Protein AF-A0AAV9FTN9-F1 (afdb_monomer_lite)

Secondary structure (DSSP, 8-state):
-HHHHHHHHTTSS-HHHHHHH----B----HHHHHHHHHHHHHHHS-HHHHHHHTT-HHHHHHHHHHHIIIIIBSHHHHHHHHTTSTTHHHHHHHHHHHHHHHHHHH-GGGTTT----

Structure (mmCIF, N/CA/C/O backbone):
data_AF-A0AAV9FTN9-F1
#
_entry.id   AF-A0AAV9FTN9-F1
#
loop_
_atom_site.group_PDB
_atom_site.id
_atom_site.type_symbol
_atom_site.label_atom_id
_atom_site.label_alt_id
_atom_site.label_comp_id
_atom_site.label_asym_id
_atom_site.label_entity_id
_atom_site.label_seq_id
_atom_site.pdbx_PDB_ins_code
_atom_site.Cartn_x
_atom_site.Cartn_y
_atom_site.Cartn_z
_atom_site.occupancy
_atom_site.B_iso_or_equiv
_atom_site.auth_seq_id
_atom_site.auth_comp_id
_atom_site.auth_asym_id
_atom_site.auth_atom_id
_atom_site.pdbx_PDB_model_num
ATOM 1 N N . MET A 1 1 ? -14.210 -5.379 4.122 1.00 65.94 1 MET A N 1
ATOM 2 C CA . MET A 1 1 ? -13.599 -4.072 4.455 1.00 65.94 1 MET A CA 1
ATOM 3 C C . MET A 1 1 ? -14.533 -3.222 5.306 1.00 65.94 1 MET A C 1
ATOM 5 O O . MET A 1 1 ? -14.164 -2.918 6.432 1.00 65.94 1 MET A O 1
ATOM 9 N N . GLU A 1 2 ? -15.762 -2.956 4.853 1.00 77.38 2 GLU A N 1
ATOM 10 C CA . GLU A 1 2 ? -16.781 -2.176 5.588 1.00 77.38 2 GLU A CA 1
ATOM 11 C C . GLU A 1 2 ? -16.963 -2.567 7.060 1.00 77.38 2 GLU A C 1
ATOM 13 O O . GLU A 1 2 ? -16.891 -1.718 7.938 1.00 77.38 2 GLU A O 1
ATOM 18 N N . LYS A 1 3 ? -17.107 -3.864 7.368 1.00 87.44 3 LYS A N 1
ATOM 19 C 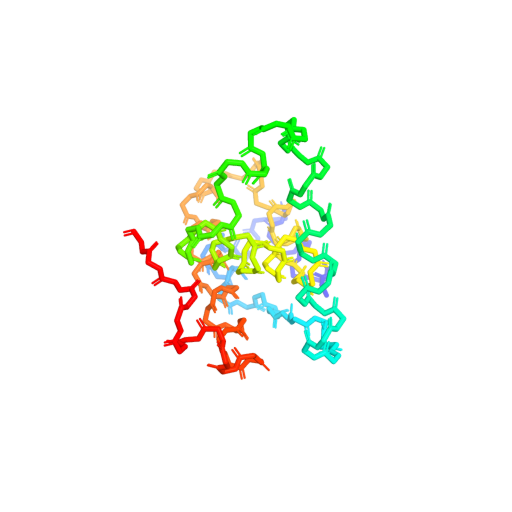CA . LYS A 1 3 ? -17.284 -4.321 8.760 1.00 87.44 3 LYS A CA 1
ATOM 20 C C . LYS A 1 3 ? -16.104 -3.963 9.677 1.00 87.44 3 LYS A C 1
ATOM 22 O O . LYS A 1 3 ? -16.317 -3.721 10.860 1.00 87.44 3 LYS A O 1
ATOM 27 N N . LEU A 1 4 ? -14.872 -3.959 9.161 1.00 88.69 4 LEU A N 1
ATOM 28 C CA . LEU A 1 4 ? -13.672 -3.644 9.943 1.00 88.69 4 LEU A CA 1
ATOM 29 C C . LEU A 1 4 ? -13.530 -2.127 10.131 1.00 88.69 4 LEU A C 1
ATOM 31 O O . LEU A 1 4 ? -13.272 -1.672 11.242 1.00 88.69 4 LEU A O 1
ATOM 35 N N . PHE A 1 5 ? -13.784 -1.364 9.066 1.00 88.38 5 PHE A N 1
ATOM 36 C CA . PHE A 1 5 ? -13.854 0.096 9.105 1.00 88.38 5 PHE A CA 1
ATOM 37 C C . PHE A 1 5 ? -14.922 0.584 10.093 1.00 88.38 5 PHE A C 1
ATOM 39 O O . PHE A 1 5 ? -14.618 1.366 10.987 1.00 88.38 5 PHE A O 1
ATOM 46 N N . ASN A 1 6 ? -16.140 0.042 10.028 1.00 90.94 6 ASN A N 1
ATOM 47 C CA . ASN A 1 6 ? -17.234 0.424 10.923 1.00 90.94 6 ASN A CA 1
ATOM 48 C C . ASN A 1 6 ? -16.910 0.125 12.392 1.00 90.94 6 ASN A C 1
ATOM 50 O O . ASN A 1 6 ? -17.208 0.935 13.265 1.00 90.94 6 ASN A O 1
ATOM 54 N N . LYS A 1 7 ? -16.258 -1.010 12.682 1.00 91.88 7 LYS A N 1
ATOM 55 C CA . LYS A 1 7 ? -15.795 -1.326 14.044 1.00 91.88 7 LYS A CA 1
ATOM 56 C C . LYS A 1 7 ? -14.766 -0.317 14.547 1.00 91.88 7 LYS A C 1
ATOM 58 O O . LYS A 1 7 ? -14.830 0.069 15.709 1.00 91.88 7 LYS A O 1
ATOM 63 N N . LEU A 1 8 ? -13.843 0.104 13.686 1.00 92.56 8 LEU A N 1
ATOM 64 C CA . LEU A 1 8 ? -12.845 1.114 14.019 1.00 92.56 8 LEU A CA 1
ATOM 65 C C . LEU A 1 8 ? -13.502 2.485 14.278 1.00 92.56 8 LEU A C 1
ATOM 67 O O . LEU A 1 8 ? -13.239 3.090 15.313 1.00 92.56 8 LEU A O 1
ATOM 71 N N . GLN A 1 9 ? -14.414 2.932 13.406 1.00 90.88 9 GLN A N 1
ATOM 72 C CA . GLN A 1 9 ? -15.137 4.207 13.559 1.00 90.88 9 GLN A CA 1
ATOM 73 C C . GLN A 1 9 ? -16.015 4.240 14.820 1.00 90.88 9 GLN A C 1
ATOM 75 O O . GLN A 1 9 ? -16.069 5.243 15.523 1.00 90.88 9 GLN A O 1
ATOM 80 N N . GLN A 1 10 ? -16.642 3.112 15.167 1.00 93.12 10 GLN A N 1
ATOM 81 C CA . GLN A 1 10 ? -17.423 2.951 16.401 1.00 93.12 10 GLN A CA 1
ATOM 82 C C . GLN A 1 10 ? -16.553 2.716 17.649 1.00 93.12 10 GLN A C 1
ATOM 84 O O . GLN A 1 10 ? -17.090 2.378 18.701 1.00 93.12 10 GLN A O 1
ATOM 89 N N . ARG A 1 11 ? -15.218 2.827 17.542 1.00 90.12 11 ARG A N 1
ATOM 90 C CA . ARG A 1 11 ? -14.244 2.574 18.623 1.00 90.12 11 ARG A CA 1
ATOM 91 C C . ARG A 1 11 ? -14.360 1.181 19.266 1.00 90.12 11 ARG A C 1
ATOM 93 O O . ARG A 1 11 ? -13.902 0.968 20.383 1.00 90.12 11 ARG A O 1
ATOM 100 N N . LYS A 1 12 ? -14.934 0.207 18.548 1.00 94.00 12 LYS A N 1
ATOM 101 C CA . LYS A 1 12 ? -15.065 -1.198 18.984 1.00 94.00 12 LYS A CA 1
ATOM 102 C C . LYS A 1 12 ? -13.750 -1.971 18.899 1.00 94.00 12 LYS A C 1
ATOM 104 O O . LYS A 1 12 ? -13.648 -3.053 19.464 1.00 94.00 12 LYS A O 1
ATOM 109 N N . ILE A 1 13 ? -12.777 -1.451 18.155 1.00 94.12 13 ILE A N 1
ATOM 110 C CA . ILE A 1 13 ? -11.418 -1.986 18.045 1.00 94.12 13 ILE A CA 1
ATOM 111 C C . ILE A 1 13 ? -10.420 -0.836 18.106 1.00 94.12 13 ILE A C 1
ATOM 113 O O . ILE A 1 13 ? -10.724 0.284 17.689 1.00 94.12 13 ILE A O 1
ATOM 117 N N . LYS A 1 14 ? -9.210 -1.123 18.587 1.00 94.75 14 LYS A N 1
ATOM 118 C CA . LYS A 1 14 ? -8.113 -0.147 18.580 1.00 94.75 14 LYS A CA 1
ATOM 119 C C . LYS A 1 14 ? -7.537 0.011 17.163 1.00 94.75 14 LYS A C 1
ATOM 121 O O . LYS A 1 14 ? -7.550 -0.959 16.399 1.00 94.75 14 LYS A O 1
ATOM 126 N N . PRO A 1 15 ? -6.938 1.168 16.823 1.00 94.12 15 PRO A N 1
ATOM 127 C CA . PRO A 1 15 ? -6.260 1.375 15.539 1.00 94.12 15 PRO A CA 1
ATOM 128 C C . PRO A 1 15 ? -5.246 0.272 15.196 1.00 94.12 15 PRO A C 1
ATOM 130 O O . PRO A 1 15 ? -5.275 -0.291 14.105 1.00 94.12 15 PRO A O 1
ATOM 133 N N . MET A 1 16 ? -4.410 -0.129 16.156 1.00 94.38 16 MET A N 1
ATOM 134 C CA . MET A 1 16 ? -3.432 -1.202 15.944 1.00 94.38 16 MET A CA 1
ATOM 135 C C . MET A 1 16 ? -4.090 -2.559 15.636 1.00 94.38 16 MET A C 1
ATOM 137 O O . MET A 1 16 ? -3.586 -3.342 14.835 1.00 94.38 16 MET A O 1
ATOM 141 N N . GLU A 1 17 ? -5.242 -2.850 16.241 1.00 94.62 17 GLU A N 1
ATOM 142 C CA . GLU A 1 17 ? -5.991 -4.074 15.949 1.00 94.62 17 GLU A CA 1
ATOM 143 C C . GLU A 1 17 ? -6.608 -4.033 14.545 1.00 94.62 17 GLU A C 1
ATOM 145 O O . GLU A 1 17 ? -6.574 -5.035 13.828 1.00 94.62 17 GLU A O 1
ATOM 150 N N . TYR A 1 18 ? -7.107 -2.866 14.124 1.00 94.50 18 TYR A N 1
ATOM 151 C CA . TYR A 1 18 ? -7.509 -2.634 12.739 1.00 94.50 18 TYR A CA 1
ATOM 152 C C . TYR A 1 18 ? -6.351 -2.915 11.781 1.00 94.50 18 TYR A C 1
ATOM 154 O O . TYR A 1 18 ? -6.516 -3.700 10.851 1.00 94.50 18 TYR A O 1
ATOM 162 N N . ALA A 1 19 ? -5.172 -2.343 12.036 1.00 93.25 19 ALA A N 1
ATOM 163 C CA . ALA A 1 19 ? -4.012 -2.522 11.174 1.00 93.25 19 ALA A CA 1
ATOM 164 C C . ALA A 1 19 ? -3.565 -3.982 11.086 1.00 93.25 19 ALA A C 1
ATOM 166 O O . ALA A 1 19 ? -3.214 -4.423 9.999 1.00 93.25 19 ALA A O 1
ATOM 167 N N . LYS A 1 20 ? -3.647 -4.756 12.177 1.00 93.38 20 LYS A N 1
ATOM 168 C CA . LYS A 1 20 ? -3.382 -6.209 12.190 1.00 93.38 20 LYS A CA 1
ATOM 169 C C . LYS A 1 20 ? -4.398 -7.009 11.377 1.00 93.38 20 LYS A C 1
ATOM 171 O O . LYS A 1 20 ? -4.021 -7.922 10.651 1.00 93.38 20 LYS A O 1
ATOM 176 N N . LYS A 1 21 ? -5.682 -6.660 11.474 1.00 94.62 21 LYS A N 1
ATOM 177 C CA . LYS A 1 21 ? -6.781 -7.362 10.784 1.00 94.62 21 LYS A CA 1
ATOM 178 C C . LYS A 1 21 ? -7.027 -6.867 9.361 1.00 94.62 21 LYS A C 1
ATOM 180 O O . LYS A 1 21 ? -7.812 -7.475 8.634 1.00 94.62 21 LYS A O 1
ATOM 185 N N . PHE A 1 22 ? -6.390 -5.770 8.960 1.00 94.81 22 PHE A N 1
ATOM 186 C CA . PHE A 1 22 ? -6.533 -5.215 7.627 1.00 94.81 22 PHE A CA 1
ATOM 187 C C . PHE A 1 22 ? -6.046 -6.234 6.583 1.00 94.81 22 PHE A C 1
ATOM 189 O O . PHE A 1 22 ? -4.899 -6.692 6.676 1.00 94.81 22 PHE A O 1
ATOM 196 N N . PRO A 1 23 ? -6.886 -6.607 5.602 1.00 94.25 23 PRO A N 1
ATOM 197 C CA . PRO A 1 23 ? -6.510 -7.551 4.561 1.00 94.25 23 PRO A CA 1
ATOM 198 C C . PRO A 1 23 ? -5.671 -6.822 3.508 1.00 94.25 23 PRO A C 1
ATOM 200 O O . PRO A 1 23 ? -6.206 -6.392 2.486 1.00 94.25 23 PRO A O 1
ATOM 203 N N . MET A 1 24 ? -4.377 -6.639 3.786 1.00 95.56 24 MET A N 1
ATOM 204 C CA . MET A 1 24 ? -3.429 -6.058 2.833 1.00 95.56 24 MET A CA 1
ATOM 205 C C . MET A 1 24 ? -3.412 -6.893 1.553 1.00 95.56 24 MET A C 1
ATOM 207 O O . MET A 1 24 ? -3.384 -8.121 1.621 1.00 95.56 24 MET A O 1
ATOM 211 N N . LYS A 1 25 ? -3.490 -6.225 0.404 1.00 95.06 25 LYS A N 1
ATOM 212 C CA . LYS A 1 25 ? -3.493 -6.860 -0.913 1.00 95.06 25 LYS A CA 1
ATOM 213 C C . LYS A 1 25 ? -2.740 -5.998 -1.907 1.00 95.06 25 LYS A C 1
ATOM 215 O O . LYS A 1 25 ? -2.852 -4.774 -1.849 1.00 95.06 25 LYS A O 1
ATOM 220 N N . ILE A 1 26 ? -2.072 -6.664 -2.840 1.00 95.56 26 ILE A N 1
ATOM 221 C CA . ILE A 1 26 ? -1.456 -6.079 -4.028 1.00 95.56 26 ILE A CA 1
ATOM 222 C C . ILE A 1 26 ? -2.192 -6.628 -5.252 1.00 95.56 26 ILE A C 1
ATOM 224 O O . ILE A 1 26 ? -2.344 -7.840 -5.393 1.00 95.56 26 ILE A O 1
ATOM 228 N N . ASP A 1 27 ? -2.680 -5.738 -6.113 1.00 95.12 27 ASP A N 1
ATOM 229 C CA . ASP A 1 27 ? -3.227 -6.075 -7.426 1.00 95.12 27 ASP A CA 1
ATOM 230 C C . ASP A 1 27 ? -2.078 -6.518 -8.339 1.00 95.12 27 ASP A C 1
ATOM 232 O O . ASP A 1 27 ? -1.282 -5.702 -8.817 1.00 95.12 27 ASP A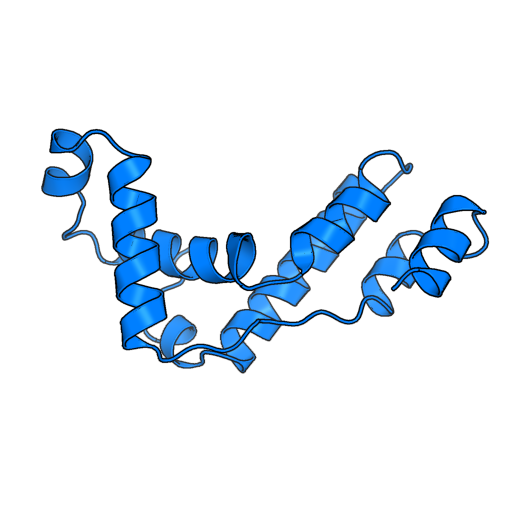 O 1
ATOM 236 N N . MET A 1 28 ? -1.926 -7.834 -8.491 1.00 94.19 28 MET A N 1
ATOM 237 C CA . MET A 1 28 ? -0.809 -8.414 -9.224 1.00 94.19 28 MET A CA 1
ATOM 238 C C . MET A 1 28 ? -0.977 -8.196 -10.730 1.00 94.19 28 MET A C 1
ATOM 240 O O . MET A 1 28 ? -2.015 -8.501 -11.314 1.00 94.19 28 MET A O 1
ATOM 244 N N . ARG A 1 29 ? 0.086 -7.711 -11.368 1.00 94.25 29 ARG A N 1
ATOM 245 C CA . ARG A 1 29 ? 0.188 -7.446 -12.803 1.00 94.25 29 ARG A CA 1
ATOM 246 C C . ARG A 1 29 ? 1.503 -8.004 -13.345 1.00 94.25 29 ARG A C 1
ATOM 248 O O . ARG A 1 29 ? 2.431 -8.246 -12.572 1.00 94.25 29 ARG A O 1
ATOM 255 N N . PRO A 1 30 ? 1.630 -8.205 -14.665 1.00 93.94 30 PRO A N 1
ATOM 256 C CA . PRO A 1 30 ? 2.899 -8.610 -15.257 1.00 93.94 30 PRO A CA 1
ATOM 257 C C . PRO A 1 30 ? 4.014 -7.597 -14.951 1.00 93.94 30 PRO A C 1
ATOM 259 O O . PRO A 1 30 ? 3.815 -6.391 -15.085 1.00 93.94 30 PRO A O 1
ATOM 262 N N . GLN A 1 31 ? 5.210 -8.083 -14.602 1.00 90.50 31 GLN A N 1
ATOM 263 C CA . GLN A 1 31 ? 6.369 -7.251 -14.233 1.00 90.50 31 GLN A CA 1
ATOM 264 C C . GLN A 1 31 ? 6.662 -6.142 -15.254 1.00 90.50 31 GLN A C 1
ATOM 266 O O . GLN A 1 31 ? 6.865 -4.990 -14.879 1.00 90.50 31 GLN A O 1
ATOM 271 N N . LYS A 1 32 ? 6.627 -6.470 -16.552 1.00 89.94 32 LYS A N 1
ATOM 272 C CA . LYS A 1 32 ? 6.847 -5.506 -17.642 1.00 89.94 32 LYS A CA 1
ATOM 273 C C . LYS A 1 32 ? 5.881 -4.316 -17.591 1.00 89.94 32 LYS A C 1
ATOM 275 O O . LYS A 1 32 ? 6.284 -3.190 -17.870 1.00 89.94 32 LYS A O 1
ATOM 280 N N . ASP A 1 33 ? 4.625 -4.561 -17.219 1.00 92.88 33 ASP A N 1
ATOM 281 C CA . ASP A 1 33 ? 3.589 -3.534 -17.170 1.00 92.88 33 ASP A CA 1
ATOM 282 C C . ASP A 1 33 ? 3.775 -2.668 -15.923 1.00 92.88 33 ASP A C 1
ATOM 284 O O . ASP A 1 33 ? 3.736 -1.445 -16.028 1.00 92.88 33 ASP A O 1
ATOM 288 N N . VAL A 1 34 ? 4.101 -3.289 -14.780 1.00 90.88 34 VAL A N 1
ATOM 289 C CA . VAL A 1 34 ? 4.437 -2.580 -13.534 1.00 90.88 34 VAL A CA 1
ATOM 290 C C . VAL A 1 34 ? 5.619 -1.635 -13.742 1.00 90.88 34 VAL A C 1
ATOM 292 O O . VAL A 1 34 ? 5.517 -0.458 -13.413 1.00 90.88 34 VAL A O 1
ATOM 295 N N . ILE A 1 35 ? 6.719 -2.121 -14.325 1.00 87.25 35 ILE A N 1
ATOM 296 C CA . ILE A 1 35 ? 7.919 -1.311 -14.576 1.00 87.25 35 ILE A CA 1
ATOM 297 C C . ILE A 1 35 ? 7.594 -0.158 -15.531 1.00 87.25 35 ILE A C 1
ATOM 299 O O . ILE A 1 35 ? 7.912 0.995 -15.242 1.00 87.25 35 ILE A O 1
ATOM 303 N N . ARG A 1 36 ? 6.919 -0.439 -16.652 1.00 87.06 36 ARG A N 1
ATOM 304 C CA . ARG A 1 36 ? 6.557 0.586 -17.641 1.00 87.06 36 ARG A CA 1
ATOM 305 C C . ARG A 1 36 ? 5.672 1.677 -17.035 1.00 87.06 36 ARG A C 1
ATOM 307 O O . ARG A 1 36 ? 5.932 2.861 -17.243 1.00 87.06 36 ARG A O 1
ATOM 314 N N . GLU A 1 37 ? 4.628 1.293 -16.305 1.00 90.50 37 GLU A N 1
ATOM 315 C CA . GLU A 1 37 ? 3.698 2.240 -15.683 1.00 90.50 37 GLU A CA 1
ATOM 316 C C . GLU A 1 37 ? 4.364 3.034 -14.555 1.00 90.50 37 GLU A C 1
ATOM 318 O O . GLU A 1 37 ? 4.157 4.245 -14.470 1.00 90.50 37 GLU A O 1
ATOM 323 N N . ALA A 1 38 ? 5.212 2.398 -13.742 1.00 87.44 38 ALA A N 1
ATOM 324 C CA . ALA A 1 38 ? 5.965 3.070 -12.689 1.00 87.44 38 ALA A CA 1
ATOM 325 C C . ALA A 1 38 ? 6.911 4.136 -13.251 1.00 87.44 38 ALA A C 1
ATOM 327 O O . ALA A 1 38 ? 6.882 5.283 -12.804 1.00 87.44 38 ALA A O 1
ATOM 328 N N . LEU A 1 39 ? 7.699 3.791 -14.274 1.00 83.94 39 LEU A N 1
ATOM 329 C CA . LEU A 1 39 ? 8.611 4.731 -14.927 1.00 83.94 39 LEU A CA 1
ATOM 330 C C . LEU A 1 39 ? 7.849 5.865 -15.618 1.00 83.94 39 LEU A C 1
ATOM 332 O O . LEU A 1 39 ? 8.263 7.020 -15.533 1.00 83.94 39 LEU A O 1
ATOM 336 N N . SER A 1 40 ? 6.709 5.567 -16.250 1.00 84.62 40 SER A N 1
ATOM 337 C CA . SER A 1 40 ? 5.857 6.599 -16.844 1.00 84.62 40 SER A CA 1
ATOM 338 C C . SER A 1 40 ? 5.257 7.533 -15.789 1.00 84.62 40 SER A C 1
ATOM 340 O O . SER A 1 40 ? 5.224 8.743 -16.006 1.00 84.62 40 SER A O 1
ATOM 342 N N . ALA A 1 41 ? 4.791 7.005 -14.655 1.00 82.94 41 ALA A N 1
ATOM 343 C CA . ALA A 1 41 ? 4.242 7.810 -13.567 1.00 82.94 41 ALA A CA 1
ATOM 344 C C . ALA A 1 41 ? 5.322 8.684 -12.915 1.00 82.94 41 ALA A C 1
ATOM 346 O O . ALA A 1 41 ? 5.072 9.852 -12.627 1.00 82.94 41 ALA A O 1
ATOM 347 N N . HIS A 1 42 ? 6.527 8.142 -12.740 1.00 79.25 42 HIS A N 1
ATOM 348 C CA . HIS A 1 42 ? 7.679 8.876 -12.228 1.00 79.25 42 HIS A CA 1
ATOM 349 C C . HIS A 1 42 ? 8.108 9.994 -13.185 1.00 79.25 42 HIS A C 1
ATOM 351 O O . HIS A 1 42 ? 8.269 11.135 -12.762 1.00 79.25 42 HIS A O 1
ATOM 357 N N . ARG A 1 43 ? 8.185 9.712 -14.493 1.00 76.31 43 ARG A N 1
ATOM 358 C CA . ARG A 1 43 ? 8.459 10.723 -15.525 1.00 76.31 43 ARG A CA 1
ATOM 359 C C . ARG A 1 43 ? 7.420 11.841 -15.557 1.00 76.31 43 ARG A C 1
ATOM 361 O O . ARG A 1 43 ? 7.778 12.961 -15.867 1.00 76.31 43 ARG A O 1
ATOM 368 N N . ASN A 1 44 ? 6.152 11.561 -15.273 1.00 76.25 44 ASN A N 1
ATOM 369 C CA . ASN A 1 44 ? 5.127 12.608 -15.218 1.00 76.25 44 ASN A CA 1
ATOM 370 C C . ASN A 1 44 ? 5.219 13.459 -13.942 1.00 76.25 44 ASN A C 1
ATOM 372 O O . ASN A 1 44 ? 4.701 14.570 -13.916 1.00 76.25 44 ASN A O 1
ATOM 376 N N . TYR A 1 45 ? 5.828 12.925 -12.881 1.00 70.31 45 TYR A N 1
ATOM 377 C CA . TYR A 1 45 ? 6.006 13.628 -11.613 1.00 70.31 45 TYR A CA 1
ATOM 378 C C . TYR A 1 45 ? 7.230 14.556 -11.624 1.00 70.31 45 TYR A C 1
ATOM 380 O O . TYR A 1 45 ? 7.206 15.611 -10.996 1.00 70.31 45 TYR A O 1
ATOM 388 N N . PHE A 1 46 ? 8.290 14.179 -12.343 1.00 65.50 46 PHE A N 1
ATOM 389 C CA . PHE A 1 46 ? 9.494 14.990 -12.524 1.00 65.50 46 PHE A CA 1
ATOM 390 C C . PHE A 1 46 ? 9.476 15.711 -13.874 1.00 65.50 46 PHE A C 1
ATOM 392 O O . PHE A 1 46 ? 9.063 15.143 -14.876 1.00 65.50 46 PHE A O 1
ATOM 399 N N . ASP A 1 47 ? 10.001 16.935 -13.949 1.00 65.19 47 ASP A N 1
ATOM 400 C CA . ASP A 1 47 ? 10.236 17.567 -15.250 1.00 65.19 47 ASP A CA 1
ATOM 401 C C . ASP A 1 47 ? 11.118 16.676 -16.138 1.00 65.19 47 ASP A C 1
ATOM 403 O O . ASP A 1 47 ? 12.076 16.053 -15.677 1.00 65.19 47 ASP A O 1
ATOM 407 N N . LEU A 1 48 ? 10.835 16.659 -17.442 1.00 65.62 48 LEU A N 1
ATOM 408 C CA . LEU A 1 48 ? 11.479 15.778 -18.427 1.00 65.62 48 LEU A CA 1
ATOM 409 C C . LEU A 1 48 ? 13.020 15.867 -18.394 1.00 65.62 48 LEU A C 1
ATOM 411 O O . LEU A 1 48 ? 13.701 14.856 -18.533 1.00 65.62 48 LEU A O 1
ATOM 415 N N . LYS A 1 49 ? 13.569 17.063 -18.132 1.00 61.53 49 LYS A N 1
ATOM 416 C CA . LYS A 1 49 ? 15.014 17.294 -17.940 1.00 61.53 49 LYS A CA 1
ATOM 417 C C . LYS A 1 49 ? 15.564 16.675 -16.650 1.00 61.53 49 LYS A C 1
ATOM 419 O O . LYS A 1 49 ? 16.684 16.173 -16.657 1.00 61.53 49 LYS A O 1
ATOM 424 N N . ALA A 1 50 ? 14.807 16.728 -15.556 1.00 65.62 50 ALA A N 1
ATOM 425 C CA . ALA A 1 50 ? 15.201 16.143 -14.277 1.00 65.62 50 ALA A CA 1
ATOM 426 C C . ALA A 1 50 ? 15.128 14.611 -14.328 1.00 65.62 50 ALA A C 1
ATOM 428 O O . ALA A 1 50 ? 16.036 13.940 -13.846 1.00 65.62 50 ALA A O 1
ATOM 429 N N . TYR A 1 51 ? 14.105 14.062 -14.991 1.00 64.69 51 TYR A N 1
ATOM 430 C CA . TYR A 1 51 ? 13.990 12.626 -15.238 1.00 64.69 51 TYR A CA 1
ATOM 431 C C . TYR A 1 51 ? 15.150 12.101 -16.094 1.00 64.69 51 TYR A C 1
ATOM 433 O O . TYR A 1 51 ? 15.824 11.158 -15.697 1.00 64.69 51 TYR A O 1
ATOM 441 N N . GLU A 1 52 ? 15.443 12.729 -17.237 1.00 65.31 52 GLU A N 1
ATOM 442 C CA . GLU A 1 52 ? 16.520 12.282 -18.136 1.00 65.31 52 GLU A CA 1
ATOM 443 C C . GLU A 1 52 ? 17.909 12.319 -17.483 1.00 65.31 52 GLU A C 1
ATOM 445 O O . GLU A 1 52 ? 18.732 11.447 -17.757 1.00 65.31 52 GLU A O 1
ATOM 450 N N . LYS A 1 53 ? 18.154 13.274 -16.577 1.00 67.44 53 LYS A N 1
ATOM 451 C CA . LYS A 1 53 ? 19.407 13.365 -15.814 1.00 67.44 53 LYS A CA 1
ATOM 452 C C . LYS A 1 53 ? 19.555 12.249 -14.771 1.00 67.44 53 LYS A C 1
ATOM 454 O O . LYS A 1 53 ? 20.675 11.848 -14.479 1.00 67.44 53 LYS A O 1
ATOM 459 N N . ASN A 1 54 ? 18.440 11.754 -14.237 1.00 63.91 54 ASN A N 1
ATOM 460 C CA . ASN A 1 54 ? 18.420 10.896 -13.052 1.00 63.91 54 ASN A CA 1
ATOM 461 C C . ASN A 1 54 ? 17.937 9.461 -13.335 1.00 63.91 54 ASN A C 1
ATOM 463 O O . ASN A 1 54 ? 18.053 8.604 -12.472 1.00 63.91 54 ASN A O 1
ATOM 467 N N . LYS A 1 55 ? 17.421 9.156 -14.534 1.00 60.97 55 LYS A N 1
ATOM 468 C CA . LYS A 1 55 ? 16.862 7.830 -14.875 1.00 60.97 55 LYS A CA 1
ATOM 469 C C . LYS A 1 55 ? 17.877 6.680 -14.881 1.00 60.97 55 LYS A C 1
ATOM 471 O O . LYS A 1 55 ? 17.465 5.527 -14.919 1.00 60.97 55 LYS A O 1
ATOM 476 N N . GLN A 1 56 ? 19.174 6.992 -14.944 1.00 62.03 56 GLN A N 1
ATOM 477 C CA . GLN A 1 56 ? 20.259 6.005 -14.867 1.00 62.03 56 GLN A CA 1
ATOM 478 C C . GLN A 1 56 ? 20.636 5.662 -13.424 1.00 62.03 56 GLN A C 1
ATOM 480 O O . GLN A 1 56 ? 21.355 4.692 -13.207 1.00 62.03 56 GLN A O 1
ATOM 485 N N . ASP A 1 57 ? 20.157 6.443 -12.455 1.00 66.44 57 ASP A N 1
ATOM 486 C CA . ASP A 1 57 ? 20.307 6.120 -11.049 1.00 66.44 57 ASP A CA 1
ATOM 487 C C . ASP A 1 57 ? 19.340 4.977 -10.721 1.00 66.44 57 ASP A C 1
ATOM 489 O O . ASP A 1 57 ? 18.114 5.154 -10.687 1.00 66.44 57 ASP A O 1
ATOM 493 N N . ILE A 1 58 ? 19.914 3.781 -10.576 1.00 58.81 58 ILE A N 1
ATOM 494 C CA . ILE A 1 58 ? 19.180 2.554 -10.278 1.00 58.81 58 ILE A CA 1
ATOM 495 C C . ILE A 1 58 ? 18.330 2.785 -9.027 1.00 58.81 58 ILE A C 1
ATOM 497 O O . ILE A 1 58 ? 17.134 2.525 -9.089 1.00 58.81 58 ILE A O 1
ATOM 501 N N . ASP A 1 59 ? 18.859 3.428 -7.982 1.00 63.47 59 ASP A N 1
ATOM 502 C CA . ASP A 1 59 ? 18.155 3.673 -6.716 1.00 63.47 59 ASP A CA 1
ATOM 503 C C . ASP A 1 59 ? 16.901 4.548 -6.881 1.00 63.47 59 ASP A C 1
ATOM 505 O O . ASP A 1 59 ? 15.889 4.358 -6.195 1.00 63.47 59 ASP A O 1
ATOM 509 N N . ILE A 1 60 ? 16.910 5.485 -7.831 1.00 66.00 60 ILE A N 1
ATOM 510 C CA . ILE A 1 60 ? 15.754 6.343 -8.122 1.00 66.00 60 ILE A CA 1
ATOM 511 C C . ILE A 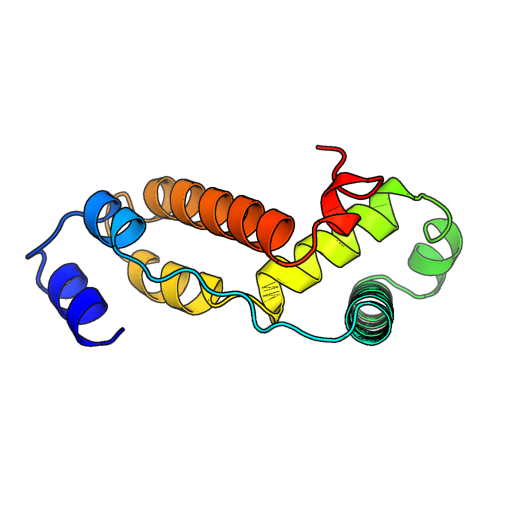1 60 ? 14.672 5.564 -8.882 1.00 66.00 60 ILE A C 1
ATOM 513 O O . ILE A 1 60 ? 13.489 5.645 -8.530 1.00 66.00 60 ILE A O 1
ATOM 517 N N . ALA A 1 61 ? 15.053 4.786 -9.900 1.00 65.44 61 ALA A N 1
ATOM 518 C CA . ALA A 1 61 ? 14.119 3.945 -10.657 1.00 65.44 61 ALA A CA 1
ATOM 519 C C . ALA A 1 61 ? 13.484 2.866 -9.762 1.00 65.44 61 ALA A C 1
ATOM 521 O O . ALA A 1 61 ? 12.276 2.629 -9.798 1.00 65.44 61 ALA A O 1
ATOM 522 N N . SER A 1 62 ? 14.298 2.289 -8.894 1.00 67.62 62 SER A N 1
ATOM 523 C CA . SER A 1 62 ? 13.958 1.383 -7.808 1.00 67.62 62 SER A CA 1
ATOM 524 C C . SER A 1 62 ? 12.902 1.900 -6.862 1.00 67.62 62 SER A C 1
ATOM 526 O O . SER A 1 62 ? 11.800 1.341 -6.774 1.00 67.62 62 SER A O 1
ATOM 528 N N . ASN A 1 63 ? 13.179 3.042 -6.246 1.00 76.31 63 ASN A N 1
ATOM 529 C CA . ASN A 1 63 ? 12.229 3.681 -5.358 1.00 76.31 63 ASN A CA 1
ATOM 530 C C . ASN A 1 63 ? 10.942 4.073 -6.097 1.00 76.31 63 ASN A C 1
ATOM 532 O O . ASN A 1 63 ? 9.852 3.980 -5.529 1.00 76.31 63 ASN A O 1
ATOM 536 N N . ALA A 1 64 ? 11.016 4.449 -7.377 1.00 78.56 64 ALA A N 1
ATOM 537 C CA . ALA A 1 64 ? 9.834 4.739 -8.184 1.00 78.56 64 ALA A CA 1
ATOM 538 C C . ALA A 1 64 ? 8.931 3.510 -8.393 1.00 78.56 64 ALA A C 1
ATOM 540 O O . ALA A 1 64 ? 7.710 3.620 -8.250 1.00 78.56 64 ALA A O 1
ATOM 541 N N . ILE A 1 65 ? 9.511 2.346 -8.695 1.00 84.44 65 ILE A N 1
ATOM 542 C CA . ILE A 1 65 ? 8.772 1.091 -8.894 1.00 84.44 65 ILE A CA 1
ATOM 543 C C . ILE A 1 65 ? 8.151 0.623 -7.575 1.00 84.44 65 ILE A C 1
ATOM 545 O O . ILE A 1 65 ? 6.943 0.375 -7.532 1.00 84.44 65 ILE A O 1
ATOM 549 N N . GLY A 1 66 ? 8.919 0.587 -6.483 1.00 86.62 66 GLY A N 1
ATOM 550 C CA . GLY A 1 66 ? 8.396 0.225 -5.162 1.00 86.62 66 GLY A CA 1
ATOM 551 C C . GLY A 1 66 ? 7.249 1.142 -4.718 1.00 86.62 66 GLY A C 1
ATOM 552 O O . GLY A 1 66 ? 6.186 0.672 -4.300 1.00 86.62 66 GLY A O 1
ATOM 553 N N . ASN A 1 67 ? 7.412 2.458 -4.894 1.00 85.56 67 ASN A N 1
ATOM 554 C CA . ASN A 1 67 ? 6.367 3.436 -4.590 1.00 85.56 67 ASN A CA 1
ATOM 555 C C . ASN A 1 67 ? 5.131 3.265 -5.472 1.00 85.56 67 ASN A C 1
ATOM 557 O O . ASN A 1 67 ? 4.013 3.402 -4.980 1.00 85.56 67 ASN A O 1
ATOM 561 N N . PHE A 1 68 ? 5.299 2.950 -6.757 1.00 90.19 68 PHE A N 1
ATOM 562 C CA . PHE A 1 68 ? 4.175 2.680 -7.646 1.00 90.19 68 PHE A CA 1
ATOM 563 C C . PHE A 1 68 ? 3.368 1.470 -7.168 1.00 90.19 68 PHE A C 1
ATOM 565 O O . PHE A 1 68 ? 2.146 1.564 -7.044 1.00 90.19 68 PHE A O 1
ATOM 572 N N . VAL A 1 69 ? 4.034 0.361 -6.834 1.00 91.94 69 VAL A N 1
ATOM 573 C CA . VAL A 1 69 ? 3.367 -0.846 -6.328 1.00 91.94 69 VAL A CA 1
ATOM 574 C C . VAL A 1 69 ? 2.568 -0.526 -5.062 1.00 91.94 69 VAL A C 1
ATOM 576 O O . VAL A 1 69 ? 1.371 -0.813 -4.991 1.00 91.94 69 VAL A O 1
ATOM 579 N N . ILE A 1 70 ? 3.182 0.157 -4.096 1.00 91.50 70 ILE A N 1
ATOM 580 C CA . ILE A 1 70 ? 2.523 0.507 -2.834 1.00 91.50 70 ILE A CA 1
ATOM 581 C C . ILE A 1 70 ? 1.384 1.511 -3.062 1.00 91.50 70 ILE A C 1
ATOM 583 O O . ILE A 1 70 ? 0.293 1.339 -2.527 1.00 91.50 70 ILE A O 1
ATOM 587 N N . ALA A 1 71 ? 1.584 2.560 -3.854 1.00 87.88 71 ALA A N 1
ATOM 588 C CA . ALA A 1 71 ? 0.601 3.635 -3.989 1.00 87.88 71 ALA A CA 1
ATOM 589 C C . ALA A 1 71 ? -0.552 3.306 -4.950 1.00 87.88 71 ALA A C 1
ATOM 591 O O . ALA A 1 71 ? -1.654 3.835 -4.780 1.00 87.88 71 ALA A O 1
ATOM 592 N N . ARG A 1 72 ? -0.306 2.490 -5.984 1.00 90.81 72 ARG A N 1
ATOM 593 C CA . ARG A 1 72 ? -1.254 2.248 -7.087 1.00 90.81 72 ARG A CA 1
ATOM 594 C C . ARG A 1 72 ? -1.794 0.831 -7.138 1.00 90.81 72 ARG A C 1
ATOM 596 O O . ARG A 1 72 ? -2.938 0.667 -7.552 1.00 90.81 72 ARG A O 1
ATOM 603 N N . LEU A 1 73 ? -1.001 -0.163 -6.744 1.00 95.12 73 LEU A N 1
ATOM 604 C CA . LEU A 1 73 ? -1.420 -1.566 -6.797 1.00 95.12 73 LEU A CA 1
ATOM 605 C C . LEU A 1 73 ? -1.879 -2.082 -5.436 1.00 95.12 73 LEU A C 1
ATOM 607 O O . LEU A 1 73 ? -2.651 -3.034 -5.379 1.00 95.12 73 LEU A O 1
ATOM 611 N N . SER A 1 74 ? -1.454 -1.461 -4.334 1.00 95.25 74 SER A N 1
ATOM 612 C CA . SER A 1 74 ? -1.929 -1.859 -3.013 1.00 95.25 74 SER A CA 1
ATOM 613 C C . SER A 1 74 ? -3.271 -1.231 -2.638 1.00 95.25 74 SER A C 1
ATOM 615 O O . SER A 1 74 ? -3.644 -0.139 -3.076 1.00 95.25 74 SER A O 1
ATOM 617 N N . ASN A 1 75 ? -3.973 -1.882 -1.713 1.00 95.38 75 ASN A N 1
ATOM 618 C CA . ASN A 1 75 ? -5.133 -1.299 -1.045 1.00 95.38 75 ASN A CA 1
ATOM 619 C C . ASN A 1 75 ? -4.772 -0.414 0.170 1.00 95.38 75 ASN A C 1
ATOM 621 O O . ASN A 1 75 ? -5.669 -0.049 0.935 1.00 95.38 75 ASN A O 1
ATOM 625 N N . LEU A 1 76 ? -3.501 -0.020 0.346 1.00 94.44 76 LEU A N 1
ATOM 626 C CA . LEU A 1 76 ? -3.031 0.808 1.465 1.00 94.44 76 LEU A CA 1
ATOM 627 C C . LEU A 1 76 ? -3.816 2.117 1.597 1.00 94.44 76 LEU A C 1
ATOM 629 O O . LEU A 1 76 ? -4.110 2.531 2.717 1.00 94.44 76 LEU A O 1
ATOM 633 N N . LYS A 1 77 ? -4.228 2.735 0.479 1.00 92.44 77 LYS A N 1
ATOM 634 C CA . LYS A 1 77 ? -5.060 3.950 0.495 1.00 92.44 77 LYS A CA 1
ATOM 635 C C . LYS A 1 77 ? -6.347 3.745 1.297 1.00 92.44 77 LYS A C 1
ATOM 637 O O . LYS A 1 77 ? -6.683 4.581 2.125 1.00 92.44 77 LYS A O 1
ATOM 642 N N . ALA A 1 78 ? -7.030 2.612 1.131 1.00 92.38 78 ALA A N 1
ATOM 643 C CA . ALA A 1 78 ? -8.227 2.304 1.917 1.00 92.38 78 ALA A CA 1
ATOM 644 C C . ALA A 1 78 ? -7.903 2.138 3.416 1.00 92.38 78 ALA A C 1
ATOM 646 O O . ALA A 1 78 ? -8.694 2.523 4.275 1.00 92.38 78 ALA A O 1
ATOM 647 N N . GLY A 1 79 ? -6.723 1.598 3.735 1.00 92.81 79 GLY A N 1
ATOM 648 C CA . GLY A 1 79 ? -6.193 1.523 5.097 1.00 92.81 79 GLY A CA 1
ATOM 649 C C . GLY A 1 79 ? -5.940 2.898 5.713 1.00 92.81 79 GLY A C 1
ATOM 650 O O . GLY A 1 79 ? -6.351 3.145 6.844 1.00 92.81 79 GLY A O 1
ATOM 651 N N . HIS A 1 80 ? -5.316 3.794 4.950 1.00 92.69 80 HIS A N 1
ATOM 652 C CA . HIS A 1 80 ? -5.025 5.169 5.345 1.00 92.69 80 HIS A CA 1
ATOM 653 C C . HIS A 1 80 ? -6.296 5.986 5.585 1.00 92.69 80 HIS A C 1
ATOM 655 O O . HIS A 1 80 ? -6.440 6.602 6.639 1.00 92.69 80 HIS A O 1
ATOM 661 N N . GLU A 1 81 ? -7.250 5.942 4.650 1.00 92.62 81 GLU A N 1
ATOM 662 C CA . GLU A 1 81 ? -8.522 6.666 4.766 1.00 92.62 81 GLU A CA 1
ATOM 663 C C . GLU A 1 81 ? -9.292 6.282 6.033 1.00 92.62 81 GLU A C 1
ATOM 665 O O . GLU A 1 81 ? -9.950 7.121 6.644 1.00 92.62 81 GLU A O 1
ATOM 670 N N . ALA A 1 82 ? -9.158 5.030 6.474 1.00 92.31 82 ALA A N 1
ATOM 671 C CA . ALA A 1 82 ? -9.764 4.568 7.711 1.00 92.31 82 ALA A CA 1
ATOM 672 C C . ALA A 1 82 ? -9.124 5.145 8.981 1.00 92.31 82 ALA A C 1
ATOM 674 O O . ALA A 1 82 ? -9.792 5.225 10.010 1.00 92.31 82 ALA A O 1
ATOM 675 N N . LEU A 1 83 ? -7.845 5.520 8.920 1.00 93.31 83 LEU A N 1
ATOM 676 C CA . LEU A 1 83 ? -7.041 5.944 10.067 1.00 93.31 83 LEU A CA 1
ATOM 677 C C . LEU A 1 83 ? -6.811 7.455 10.134 1.00 93.31 83 LEU A C 1
ATOM 679 O O . LEU A 1 83 ? -6.486 7.949 11.211 1.00 93.31 83 LEU A O 1
ATOM 683 N N . LYS A 1 84 ? -6.977 8.187 9.025 1.00 91.00 84 LYS A N 1
ATOM 684 C CA . LYS A 1 84 ? -6.555 9.595 8.891 1.00 91.00 84 LYS A CA 1
ATOM 685 C C . LYS A 1 84 ? -7.109 10.544 9.963 1.00 91.00 84 LYS A C 1
ATOM 687 O O . LYS A 1 84 ? -6.443 11.512 10.302 1.00 91.00 84 LYS A O 1
ATOM 692 N N . ASN A 1 85 ? -8.282 10.239 10.524 1.00 91.38 85 ASN A N 1
ATOM 693 C CA . ASN A 1 85 ? -8.965 11.070 11.524 1.00 91.38 85 ASN A CA 1
ATOM 694 C C . ASN A 1 85 ? -9.077 10.393 12.903 1.00 91.38 85 ASN A C 1
ATOM 696 O O . ASN A 1 85 ? -9.925 10.772 13.708 1.00 91.38 85 ASN A O 1
ATOM 700 N N . ILE A 1 86 ? -8.275 9.359 13.170 1.00 92.44 86 ILE A N 1
ATOM 701 C CA . ILE A 1 86 ? -8.304 8.626 14.439 1.00 92.44 86 ILE A CA 1
ATOM 702 C C . ILE A 1 86 ? -7.054 8.949 15.247 1.00 92.44 86 ILE A C 1
ATOM 704 O O . ILE A 1 86 ? -5.945 8.986 14.715 1.00 92.44 86 ILE A O 1
ATOM 708 N N . GLU A 1 87 ? -7.225 9.149 16.550 1.00 91.19 87 GLU A N 1
ATOM 709 C CA . GLU A 1 87 ? -6.114 9.312 17.483 1.00 91.19 87 GLU A CA 1
ATOM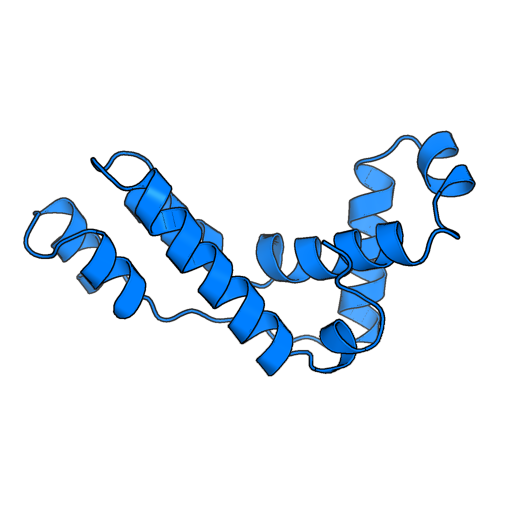 710 C C . GLU A 1 87 ? -5.162 8.1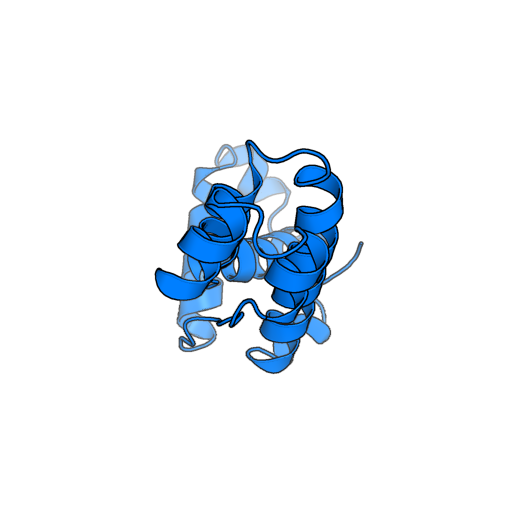02 17.418 1.00 91.19 87 GLU A C 1
ATOM 712 O O . GLU A 1 87 ? -5.588 6.946 17.433 1.00 91.19 87 GLU A O 1
ATOM 717 N N . GLY A 1 88 ? -3.859 8.357 17.267 1.00 88.94 88 GLY A N 1
ATOM 718 C CA . GLY A 1 88 ? -2.863 7.303 17.021 1.00 88.94 88 GLY A CA 1
ATOM 719 C C . GLY A 1 88 ? -2.914 6.681 15.613 1.00 88.94 88 GLY A C 1
ATOM 720 O O . GLY A 1 88 ? -2.173 5.738 15.319 1.00 88.94 88 GLY A O 1
ATOM 721 N N . GLY A 1 89 ? -3.751 7.211 14.716 1.00 91.00 89 GLY A N 1
ATOM 722 C CA . GLY A 1 89 ? -3.893 6.758 13.333 1.00 91.00 89 GLY A CA 1
ATOM 723 C C . GLY A 1 89 ? -2.605 6.888 12.521 1.00 91.00 89 GLY A C 1
ATOM 724 O O . GLY A 1 89 ? -2.285 5.983 11.758 1.00 91.00 89 GLY A O 1
ATOM 725 N N . LYS A 1 90 ? -1.812 7.946 12.747 1.00 91.75 90 LYS A N 1
ATOM 726 C CA . LYS A 1 90 ? -0.520 8.163 12.070 1.00 91.75 90 LYS A CA 1
ATOM 727 C C . LYS A 1 90 ? 0.508 7.069 12.384 1.00 91.75 90 LYS A C 1
ATOM 729 O O . LYS A 1 90 ? 1.109 6.518 11.468 1.00 91.75 90 LYS A O 1
ATOM 734 N N . GLU A 1 91 ? 0.688 6.717 13.657 1.00 92.12 91 GLU A N 1
ATOM 735 C CA . GLU A 1 91 ? 1.613 5.640 14.050 1.00 92.12 91 GLU A CA 1
ATOM 736 C C . GLU A 1 91 ? 1.114 4.272 13.577 1.00 92.12 91 GLU A C 1
ATOM 738 O O . GLU A 1 91 ? 1.872 3.454 13.062 1.00 92.12 91 GLU A O 1
ATOM 743 N N . THR A 1 92 ? -0.198 4.057 13.650 1.00 93.94 92 THR A N 1
ATOM 744 C CA . THR A 1 92 ? -0.834 2.850 13.114 1.00 93.94 92 THR A CA 1
ATOM 745 C C . THR A 1 92 ? -0.652 2.733 11.597 1.00 93.94 92 THR A C 1
ATOM 747 O O . THR A 1 92 ? -0.442 1.638 11.076 1.00 93.94 92 THR A O 1
ATOM 750 N N . PHE A 1 93 ? -0.701 3.855 10.879 1.00 93.44 93 PHE A N 1
ATOM 751 C CA . PHE A 1 93 ? -0.495 3.892 9.439 1.00 93.44 93 PHE A CA 1
ATOM 752 C C . PHE A 1 93 ? 0.927 3.479 9.052 1.00 93.44 93 PHE A C 1
ATOM 754 O O . PHE A 1 93 ? 1.070 2.723 8.098 1.00 93.44 93 PHE A O 1
ATOM 761 N N . LYS A 1 94 ? 1.962 3.875 9.807 1.00 92.06 94 LYS A N 1
ATOM 762 C CA . LYS A 1 94 ? 3.340 3.401 9.560 1.00 92.06 94 LYS A CA 1
ATOM 763 C C . LYS A 1 94 ? 3.430 1.875 9.593 1.00 92.06 94 LYS A C 1
ATOM 765 O O . LYS A 1 94 ? 4.074 1.271 8.744 1.00 92.06 94 LYS A O 1
ATOM 770 N N . TRP A 1 95 ? 2.726 1.246 10.532 1.00 93.75 95 TRP A N 1
ATOM 771 C CA . TRP A 1 95 ? 2.672 -0.212 10.629 1.00 93.75 95 TRP A CA 1
ATOM 772 C C . TRP A 1 95 ? 1.952 -0.848 9.428 1.00 93.75 95 TRP A C 1
ATOM 774 O O . TRP A 1 95 ? 2.372 -1.869 8.889 1.00 93.75 95 TRP A O 1
ATOM 784 N N . LEU A 1 96 ? 0.879 -0.207 8.964 1.00 94.06 96 LEU A N 1
ATOM 785 C CA . LEU A 1 96 ? 0.144 -0.594 7.758 1.00 94.06 96 LEU A CA 1
ATOM 786 C C . LEU A 1 96 ? 0.978 -0.428 6.479 1.00 94.06 96 LEU A C 1
ATOM 788 O O . LEU A 1 96 ? 0.903 -1.279 5.596 1.00 94.06 96 LEU A O 1
ATOM 792 N N . LEU A 1 97 ? 1.787 0.631 6.402 1.00 92.69 97 LEU A N 1
ATOM 793 C CA . LEU A 1 97 ? 2.743 0.866 5.325 1.00 92.69 97 LEU A CA 1
ATOM 794 C C . LEU A 1 97 ? 3.813 -0.226 5.299 1.00 92.69 97 LEU A C 1
ATOM 796 O O . LEU A 1 97 ? 4.055 -0.784 4.234 1.00 92.69 97 LEU A O 1
ATOM 800 N N . GLN A 1 98 ? 4.386 -0.595 6.450 1.00 92.12 98 GLN A N 1
ATOM 801 C CA . GLN A 1 98 ? 5.359 -1.689 6.505 1.00 92.12 98 GLN A CA 1
ATOM 802 C C . GLN A 1 98 ? 4.757 -2.998 5.985 1.00 92.12 98 GLN A C 1
ATOM 804 O O . GLN A 1 98 ? 5.345 -3.658 5.138 1.00 92.12 98 GLN A O 1
ATOM 809 N N . ARG A 1 99 ? 3.520 -3.318 6.380 1.00 93.81 99 ARG A N 1
ATOM 810 C CA . ARG A 1 99 ? 2.813 -4.481 5.828 1.00 93.81 99 ARG A CA 1
ATOM 811 C C . ARG A 1 99 ? 2.582 -4.396 4.322 1.00 93.81 99 ARG A C 1
ATOM 813 O O . ARG A 1 99 ? 2.575 -5.430 3.664 1.00 93.81 99 ARG A O 1
ATOM 820 N N . ALA A 1 100 ? 2.350 -3.201 3.780 1.00 93.69 100 ALA A N 1
ATOM 821 C CA . ALA A 1 100 ? 2.230 -3.016 2.337 1.00 93.69 100 ALA A CA 1
ATOM 822 C C . ALA A 1 100 ? 3.569 -3.267 1.633 1.00 93.69 100 ALA A C 1
ATOM 824 O O . ALA A 1 100 ? 3.570 -3.887 0.574 1.00 93.69 100 ALA A O 1
ATOM 825 N N . ILE A 1 101 ? 4.688 -2.836 2.223 1.00 91.06 101 ILE A N 1
ATOM 826 C CA . ILE A 1 101 ? 6.045 -3.112 1.723 1.00 91.06 101 ILE A CA 1
ATOM 827 C C . ILE A 1 101 ? 6.310 -4.621 1.729 1.00 91.06 101 ILE A C 1
ATOM 829 O O . ILE A 1 101 ? 6.662 -5.183 0.694 1.00 91.06 101 ILE A O 1
ATOM 833 N N . ASP A 1 102 ? 6.061 -5.290 2.855 1.00 92.19 102 ASP A N 1
ATOM 834 C CA . ASP A 1 102 ? 6.296 -6.730 3.001 1.00 92.19 102 ASP A CA 1
ATOM 835 C C . ASP A 1 102 ? 5.446 -7.539 2.004 1.00 92.19 102 ASP A C 1
ATOM 837 O O . ASP A 1 102 ? 5.941 -8.436 1.322 1.00 92.19 102 ASP A O 1
ATOM 841 N N . GLU A 1 103 ? 4.167 -7.183 1.853 1.00 94.25 103 GLU A N 1
ATOM 842 C CA . GLU A 1 103 ? 3.270 -7.832 0.893 1.00 94.25 103 GLU A CA 1
ATOM 843 C C . GLU A 1 103 ? 3.655 -7.524 -0.566 1.00 94.25 103 GLU A C 1
ATOM 845 O O . GLU A 1 103 ? 3.493 -8.377 -1.443 1.00 94.25 103 GLU A O 1
ATOM 850 N N . SER A 1 104 ? 4.204 -6.334 -0.835 1.00 92.25 104 SER A N 1
ATOM 851 C CA . SER A 1 104 ? 4.744 -5.967 -2.151 1.00 92.25 104 SER A CA 1
ATOM 852 C C . SER A 1 104 ? 5.939 -6.839 -2.511 1.00 92.25 104 SER A C 1
ATOM 854 O O . SER A 1 104 ? 5.954 -7.397 -3.604 1.00 92.25 104 SER A O 1
ATOM 856 N N . ARG A 1 105 ? 6.883 -7.038 -1.583 1.00 89.62 105 ARG A N 1
ATOM 857 C CA . ARG A 1 105 ? 8.034 -7.941 -1.763 1.00 89.62 105 ARG A CA 1
ATOM 858 C C . ARG A 1 105 ? 7.600 -9.393 -1.937 1.00 89.62 105 ARG A C 1
ATOM 860 O O . ARG A 1 105 ? 8.109 -10.088 -2.807 1.00 89.62 105 ARG A O 1
ATOM 867 N N . ARG A 1 106 ? 6.594 -9.838 -1.178 1.00 92.25 106 ARG A N 1
ATOM 868 C CA . ARG A 1 106 ? 6.010 -11.181 -1.328 1.00 92.25 106 ARG A CA 1
ATOM 869 C C . ARG A 1 106 ? 5.372 -11.389 -2.706 1.00 92.25 106 ARG A C 1
ATOM 871 O O . ARG A 1 106 ? 5.475 -12.473 -3.269 1.00 92.25 106 ARG A O 1
ATOM 878 N N . THR A 1 107 ? 4.688 -10.369 -3.226 1.00 93.06 107 THR A N 1
ATOM 879 C CA . THR A 1 107 ? 3.985 -10.425 -4.522 1.00 93.06 107 THR A CA 1
ATOM 880 C C . THR A 1 107 ? 4.942 -10.254 -5.703 1.00 93.06 107 THR A C 1
ATOM 882 O O . THR A 1 107 ? 4.780 -10.901 -6.736 1.00 93.06 107 THR A O 1
ATOM 885 N N . TYR A 1 108 ? 5.959 -9.410 -5.541 1.00 90.94 108 TYR A N 1
ATOM 886 C CA . TYR A 1 108 ? 6.977 -9.105 -6.538 1.00 90.94 108 TYR A CA 1
ATOM 887 C C . TYR A 1 108 ? 8.376 -9.302 -5.936 1.00 90.94 108 TYR A C 1
ATOM 889 O O . TYR A 1 108 ? 9.033 -8.321 -5.584 1.00 90.94 108 TYR A O 1
ATOM 897 N N . PRO A 1 109 ? 8.870 -10.552 -5.841 1.00 88.19 109 PRO A N 1
ATOM 898 C CA . PRO A 1 109 ? 10.178 -10.839 -5.242 1.00 88.19 109 PRO A CA 1
ATOM 899 C C . PRO A 1 109 ? 11.345 -10.127 -5.935 1.00 88.19 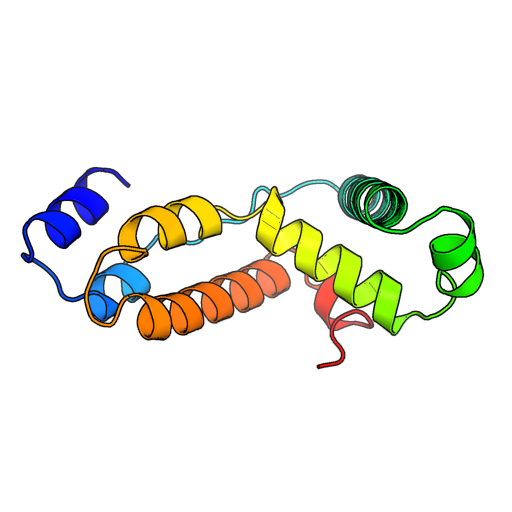109 PRO A C 1
ATOM 901 O O . PRO A 1 109 ? 12.360 -9.836 -5.315 1.00 88.19 109 PRO A O 1
ATOM 904 N N . TRP A 1 110 ? 11.186 -9.784 -7.215 1.00 85.50 110 TRP A N 1
ATOM 905 C CA . TRP A 1 110 ? 12.166 -9.014 -7.982 1.00 85.50 110 TRP A CA 1
ATOM 906 C C . TRP A 1 110 ? 12.323 -7.561 -7.507 1.00 85.50 110 TRP A C 1
ATOM 908 O O . TRP A 1 110 ? 13.276 -6.909 -7.915 1.00 85.50 110 TRP A O 1
ATOM 918 N N . LEU A 1 111 ? 11.448 -7.054 -6.628 1.00 79.38 111 LEU A N 1
ATOM 919 C CA . LEU A 1 111 ? 11.664 -5.768 -5.958 1.00 79.38 111 LEU A CA 1
ATOM 920 C C . LEU A 1 111 ? 12.795 -5.827 -4.915 1.00 79.38 111 LEU A C 1
ATOM 922 O O . LEU A 1 111 ? 13.404 -4.802 -4.631 1.00 79.38 111 LEU A O 1
ATOM 926 N N . ASP A 1 112 ? 13.079 -7.003 -4.346 1.00 68.06 112 ASP A N 1
ATOM 927 C CA . ASP A 1 112 ? 14.119 -7.194 -3.320 1.00 68.06 112 ASP A CA 1
ATOM 928 C C . ASP A 1 112 ? 15.535 -7.265 -3.923 1.00 68.06 112 ASP A C 1
ATOM 930 O O . ASP A 1 112 ? 16.520 -7.146 -3.202 1.00 68.06 112 ASP A O 1
ATOM 934 N N . GLY A 1 113 ? 15.638 -7.462 -5.244 1.00 55.09 113 GLY A N 1
ATOM 935 C CA . GLY A 1 113 ? 16.900 -7.763 -5.926 1.00 55.09 113 GLY A CA 1
ATOM 936 C C . GLY A 1 113 ? 17.815 -6.565 -6.165 1.00 55.09 113 GLY A C 1
ATOM 937 O O . GLY A 1 113 ? 19.021 -6.718 -6.049 1.00 55.09 113 GLY A O 1
ATOM 938 N N . GLU A 1 114 ? 17.273 -5.389 -6.482 1.00 50.09 114 GLU A N 1
ATOM 939 C CA . GLU A 1 114 ? 18.062 -4.173 -6.775 1.00 50.09 114 GLU A CA 1
ATOM 940 C C . GLU A 1 114 ? 17.276 -2.883 -6.458 1.00 50.09 114 GLU A C 1
ATOM 942 O O . GLU A 1 114 ? 17.718 -1.788 -6.806 1.00 50.09 114 GLU A O 1
ATOM 947 N N . TYR A 1 115 ? 16.078 -2.998 -5.843 1.00 48.78 115 TYR A N 1
ATOM 948 C CA . TYR A 1 115 ? 15.062 -1.943 -5.925 1.00 48.78 115 TYR A CA 1
ATOM 949 C C . TYR A 1 115 ? 14.552 -1.296 -4.621 1.00 48.78 115 TYR A C 1
ATOM 951 O O . TYR A 1 115 ? 13.623 -0.487 -4.659 1.00 48.78 115 TYR A O 1
ATOM 959 N N . TYR A 1 116 ? 15.195 -1.558 -3.481 1.00 41.97 116 TYR A N 1
ATOM 960 C CA . TYR A 1 116 ? 14.907 -0.882 -2.209 1.00 41.97 116 TYR A CA 1
ATOM 961 C C . TYR A 1 116 ? 16.200 -0.494 -1.481 1.00 41.97 116 TYR A C 1
ATOM 963 O O . TYR A 1 116 ? 16.640 -1.200 -0.575 1.00 41.97 116 TYR A O 1
ATOM 971 N N . HIS A 1 117 ? 16.781 0.651 -1.834 1.00 42.16 117 HIS A N 1
ATOM 972 C CA . HIS A 1 117 ? 17.767 1.313 -0.982 1.00 42.16 117 HIS A CA 1
ATOM 973 C C . HIS A 1 117 ? 17.055 2.406 -0.171 1.00 42.16 117 HIS A C 1
ATOM 975 O O . HIS A 1 117 ? 16.484 3.341 -0.738 1.00 42.16 117 HIS A O 1
ATOM 981 N N . TYR A 1 118 ? 16.999 2.184 1.149 1.00 41.81 118 TYR A N 1
ATOM 982 C CA . TYR A 1 118 ? 16.451 3.099 2.158 1.00 41.81 118 TYR A CA 1
ATOM 983 C C . TYR A 1 118 ? 17.357 4.309 2.378 1.00 41.81 118 TYR A C 1
ATOM 985 O O . TYR A 1 118 ? 18.591 4.104 2.418 1.00 41.81 118 TYR A O 1
#

Radius of gyration: 16.21 Å; chains: 1; bounding box: 38×29×37 Å

Sequence (118 aa):
MEKLFNKLQQRKIKPMEYAKKFPMKIDMRPQKDVIREALSAHRNYFDLKAYEKNKQDIDIASNAIGNFVIARLSNLKAGHEALKNIEGGKETFKWLLQRAIDESRRTYPWLDGEYYHY

Foldseek 3Di:
DVVLLVCVVVVVDDLLVSLVPPPKDFQADPPVVLLVVLLVVVCVVDPVVVCVVCVPPLASSLQSSLCCRLVPGIPLVVSLVSQVPPDCSVVSSVSSSVVNSVNSCVRPVVSVVRRDDD

Organism: Leptospira interrogans (NCBI:txid173)

pLDDT: mean 84.03, std 13.63, range [41.81, 95.56]